Protein AF-A0A924KZP1-F1 (afdb_monomer_lite)

Radius of gyration: 16.31 Å; chains: 1; bounding box: 36×49×37 Å

Structure (mmCIF, N/CA/C/O backbone):
data_AF-A0A924KZP1-F1
#
_entry.id   AF-A0A924KZP1-F1
#
loop_
_atom_site.group_PDB
_atom_site.id
_atom_site.type_symbol
_atom_site.label_atom_id
_atom_site.label_alt_id
_atom_site.label_comp_id
_atom_site.label_asym_id
_atom_site.label_entity_id
_atom_site.label_seq_id
_atom_site.pdbx_PDB_ins_code
_atom_site.Cartn_x
_atom_site.Cartn_y
_atom_site.Cartn_z
_atom_site.occupancy
_atom_site.B_iso_or_equiv
_atom_site.auth_seq_id
_atom_site.auth_comp_id
_atom_site.auth_asym_id
_atom_site.auth_atom_id
_atom_site.pdbx_PDB_model_num
ATOM 1 N N . MET A 1 1 ? -13.369 -1.485 -8.086 1.00 55.75 1 MET A N 1
ATOM 2 C CA . MET A 1 1 ? -13.035 -0.225 -7.388 1.00 55.75 1 MET A CA 1
ATOM 3 C C . MET A 1 1 ? -11.527 -0.062 -7.479 1.00 55.75 1 MET A C 1
ATOM 5 O O . MET A 1 1 ? -10.844 -1.050 -7.253 1.00 55.75 1 MET A O 1
ATOM 9 N N . SER A 1 2 ? -11.020 1.096 -7.904 1.00 77.69 2 SER A N 1
ATOM 10 C CA . SER A 1 2 ? -9.576 1.356 -8.023 1.00 77.69 2 SER A CA 1
ATOM 11 C C . SER A 1 2 ? -9.219 2.529 -7.117 1.00 77.69 2 SER A C 1
ATOM 13 O O . SER A 1 2 ? -9.986 3.489 -7.073 1.00 77.69 2 SER A O 1
ATOM 15 N N . ILE A 1 3 ? -8.101 2.433 -6.395 1.00 88.94 3 ILE A N 1
ATOM 16 C CA . ILE A 1 3 ? -7.564 3.496 -5.536 1.00 88.94 3 ILE A CA 1
ATOM 17 C C . ILE A 1 3 ? -6.392 4.134 -6.303 1.00 88.94 3 ILE A C 1
ATOM 19 O O . ILE A 1 3 ? -5.336 3.501 -6.401 1.00 88.94 3 ILE A O 1
ATOM 23 N N . PRO A 1 4 ? -6.554 5.329 -6.902 1.00 91.38 4 PRO A N 1
ATOM 24 C CA . PRO A 1 4 ? -5.535 5.945 -7.759 1.00 91.38 4 PRO A CA 1
ATOM 25 C C . PRO A 1 4 ? -4.182 6.146 -7.071 1.00 91.38 4 PRO A C 1
ATOM 27 O O . PRO A 1 4 ? -3.135 6.001 -7.701 1.00 91.38 4 PRO A O 1
ATOM 30 N N . GLU A 1 5 ? -4.197 6.414 -5.767 1.00 92.25 5 GLU A N 1
ATOM 31 C CA . GLU A 1 5 ? -3.015 6.608 -4.928 1.00 92.25 5 GLU A CA 1
ATOM 32 C C . GLU A 1 5 ? -2.120 5.358 -4.892 1.00 92.25 5 GLU A C 1
ATOM 34 O O . GLU A 1 5 ? -0.923 5.462 -4.629 1.00 92.25 5 GLU A O 1
ATOM 39 N N . LEU A 1 6 ? -2.668 4.179 -5.214 1.00 90.56 6 LEU A N 1
ATOM 40 C CA . LEU A 1 6 ? -1.928 2.919 -5.254 1.00 90.56 6 LEU A CA 1
ATOM 41 C C . LEU A 1 6 ? -1.186 2.667 -6.573 1.00 90.56 6 LEU A C 1
ATOM 43 O O . LEU A 1 6 ? -0.351 1.767 -6.631 1.00 90.56 6 LEU A O 1
ATOM 47 N N . ALA A 1 7 ? -1.419 3.457 -7.627 1.00 88.00 7 ALA A N 1
ATOM 48 C CA . ALA A 1 7 ? -0.862 3.204 -8.964 1.00 88.00 7 ALA A CA 1
ATOM 49 C C . ALA A 1 7 ? 0.684 3.227 -9.025 1.00 88.00 7 ALA A C 1
ATOM 51 O O . ALA A 1 7 ? 1.306 2.649 -9.928 1.00 88.00 7 ALA A O 1
ATOM 52 N N . GLY A 1 8 ? 1.316 3.910 -8.067 1.00 87.69 8 GLY A N 1
ATOM 53 C CA . GLY A 1 8 ? 2.771 3.980 -7.924 1.00 87.69 8 GLY A CA 1
ATOM 54 C C . GLY A 1 8 ? 3.391 2.809 -7.159 1.00 87.69 8 GLY A C 1
ATOM 55 O O . GLY A 1 8 ? 4.606 2.635 -7.215 1.00 87.69 8 GLY A O 1
ATOM 56 N N . PHE A 1 9 ? 2.587 2.003 -6.468 1.00 91.38 9 PHE A N 1
ATOM 57 C CA . PHE A 1 9 ? 3.086 0.970 -5.571 1.00 91.38 9 PHE A CA 1
ATOM 58 C C . PHE A 1 9 ? 3.333 -0.357 -6.285 1.00 91.38 9 PHE A C 1
ATOM 60 O O . PHE A 1 9 ? 2.724 -0.688 -7.301 1.00 91.38 9 PHE A O 1
ATOM 67 N N . THR A 1 10 ? 4.268 -1.118 -5.732 1.00 89.94 10 THR A N 1
ATOM 68 C CA . THR A 1 10 ? 4.668 -2.432 -6.216 1.00 89.94 10 THR A CA 1
ATOM 69 C C . THR A 1 10 ? 4.686 -3.403 -5.053 1.00 89.94 10 THR A C 1
ATOM 71 O O . THR A 1 10 ? 5.286 -3.113 -4.020 1.00 89.94 10 THR A O 1
ATOM 74 N N . LEU A 1 11 ? 4.066 -4.563 -5.228 1.00 88.25 11 LEU A N 1
ATOM 75 C CA . LEU A 1 11 ? 4.126 -5.645 -4.262 1.00 88.25 11 LEU A CA 1
ATOM 76 C C . LEU A 1 11 ? 5.522 -6.277 -4.265 1.00 88.25 11 LEU A C 1
ATOM 78 O O . LEU A 1 11 ? 6.048 -6.656 -5.318 1.00 88.25 11 LEU A O 1
ATOM 82 N N . VAL A 1 12 ? 6.115 -6.387 -3.080 1.00 85.50 12 VAL A N 1
ATOM 83 C CA . VAL A 1 12 ? 7.466 -6.926 -2.876 1.00 85.50 12 VAL A CA 1
ATOM 84 C C . VAL A 1 12 ? 7.469 -8.144 -1.952 1.00 85.50 12 VAL A C 1
ATOM 86 O O . VAL A 1 12 ? 6.442 -8.602 -1.447 1.00 85.50 12 VAL A O 1
ATOM 89 N N . GLY A 1 13 ? 8.673 -8.670 -1.728 1.00 78.50 13 GLY A N 1
ATOM 90 C CA . GLY A 1 13 ? 8.962 -9.593 -0.645 1.00 78.50 13 GLY A CA 1
ATOM 91 C C . GLY A 1 13 ? 8.395 -10.988 -0.861 1.00 78.50 13 GLY A C 1
ATOM 92 O O . GLY A 1 13 ? 8.127 -11.440 -1.975 1.00 78.50 13 GLY A O 1
ATOM 93 N N . ASN A 1 14 ? 8.234 -11.702 0.247 1.00 73.56 14 ASN A N 1
ATOM 94 C CA . ASN A 1 14 ? 7.805 -13.091 0.198 1.00 73.56 14 ASN A CA 1
ATOM 95 C C . ASN A 1 14 ? 6.350 -13.243 -0.264 1.00 73.56 14 ASN A C 1
ATOM 97 O O . ASN A 1 14 ? 5.995 -14.307 -0.759 1.00 73.56 14 ASN A O 1
ATOM 101 N N . THR A 1 15 ? 5.510 -12.214 -0.116 1.00 79.19 15 THR A N 1
ATOM 102 C CA . THR A 1 15 ? 4.116 -12.258 -0.578 1.00 79.19 15 THR A CA 1
ATOM 103 C C . THR A 1 15 ? 4.020 -12.152 -2.098 1.00 79.19 15 THR A C 1
ATOM 105 O O . THR A 1 15 ? 3.280 -12.925 -2.702 1.00 79.19 15 THR A O 1
ATOM 108 N N . ALA A 1 16 ? 4.855 -11.320 -2.730 1.00 73.88 16 ALA A N 1
ATOM 109 C CA . ALA A 1 16 ? 5.041 -11.318 -4.184 1.00 73.88 16 ALA A CA 1
ATOM 110 C C . ALA A 1 16 ? 5.456 -12.702 -4.718 1.00 73.88 16 ALA A C 1
ATOM 112 O O . ALA A 1 16 ? 4.853 -13.222 -5.657 1.00 73.88 16 ALA A O 1
ATOM 113 N N . LEU A 1 17 ? 6.444 -13.335 -4.074 1.00 71.06 17 LEU A N 1
ATOM 114 C CA . LEU A 1 17 ? 6.915 -14.674 -4.444 1.00 71.06 17 LEU A CA 1
ATOM 115 C C . LEU A 1 17 ? 5.822 -15.741 -4.251 1.00 71.06 17 LEU A C 1
ATOM 117 O O . LEU A 1 17 ? 5.651 -16.637 -5.074 1.00 71.06 17 LEU A O 1
ATOM 121 N N . SER A 1 18 ? 5.060 -15.625 -3.164 1.00 74.50 18 SER A N 1
ATOM 122 C CA . SER A 1 18 ? 3.985 -16.550 -2.814 1.00 74.50 18 SER A CA 1
ATOM 123 C C . SER A 1 18 ? 2.825 -16.510 -3.803 1.00 74.50 18 SER A C 1
ATOM 125 O O . SER A 1 18 ? 2.334 -17.568 -4.182 1.00 74.50 18 SER A O 1
ATOM 127 N N . LEU A 1 19 ? 2.403 -15.315 -4.229 1.00 72.00 19 LEU A N 1
ATOM 128 C CA . LEU A 1 19 ? 1.353 -15.152 -5.239 1.00 72.00 19 LEU A CA 1
ATOM 129 C C . LEU A 1 19 ? 1.761 -15.767 -6.574 1.00 72.00 19 LEU A C 1
ATOM 131 O O . LEU A 1 19 ? 0.953 -16.426 -7.217 1.00 72.00 19 LEU A O 1
ATOM 135 N N . ARG A 1 20 ? 3.027 -15.593 -6.961 1.00 69.31 20 ARG A N 1
ATOM 136 C CA . ARG A 1 20 ? 3.522 -16.062 -8.253 1.00 69.31 20 ARG A CA 1
ATOM 137 C C . ARG A 1 20 ? 3.725 -17.574 -8.322 1.00 69.31 20 ARG A C 1
ATOM 139 O O . ARG A 1 20 ? 3.492 -18.171 -9.366 1.00 69.31 20 ARG A O 1
ATOM 146 N N . TYR A 1 21 ? 4.178 -18.190 -7.230 1.00 71.50 21 TYR A N 1
ATOM 147 C CA . TYR A 1 21 ? 4.611 -19.592 -7.245 1.00 71.50 21 TYR A CA 1
ATOM 148 C C . TYR A 1 21 ? 3.792 -20.523 -6.333 1.00 71.50 21 TYR A C 1
ATOM 150 O O . TYR A 1 21 ? 4.038 -21.722 -6.308 1.00 71.50 21 TYR A O 1
ATOM 158 N N . GLY A 1 22 ? 2.820 -20.011 -5.570 1.00 67.44 22 GLY A N 1
ATOM 159 C CA . GLY A 1 22 ? 1.846 -20.833 -4.836 1.00 67.44 22 GLY A CA 1
ATOM 160 C C . GLY A 1 22 ? 2.397 -21.658 -3.662 1.00 67.44 22 GLY A C 1
ATOM 161 O O . GLY A 1 22 ? 1.721 -22.566 -3.189 1.00 67.44 22 GLY A O 1
ATOM 162 N N . HIS A 1 23 ? 3.611 -21.376 -3.172 1.00 65.44 23 HIS A N 1
ATOM 163 C CA . HIS A 1 23 ? 4.297 -22.240 -2.195 1.00 65.44 23 HIS A CA 1
ATOM 164 C C . HIS A 1 23 ? 3.900 -22.035 -0.720 1.00 65.44 23 HIS A C 1
ATOM 166 O O . HIS A 1 23 ? 4.245 -22.873 0.113 1.00 65.44 23 HIS A O 1
ATOM 172 N N . ARG A 1 24 ? 3.217 -20.941 -0.351 1.00 70.19 24 ARG A N 1
ATOM 173 C CA . ARG A 1 24 ? 2.775 -20.692 1.036 1.00 70.19 24 ARG A CA 1
ATOM 174 C C . ARG A 1 24 ? 1.562 -19.760 1.101 1.00 70.19 24 ARG A C 1
ATOM 176 O O . ARG A 1 24 ? 1.197 -19.135 0.113 1.00 70.19 24 ARG A O 1
ATOM 183 N N . THR A 1 25 ? 0.973 -19.617 2.284 1.00 58.72 25 THR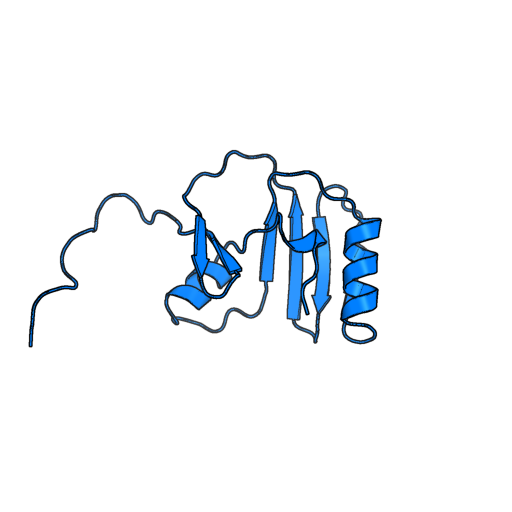 A N 1
ATOM 184 C CA . THR A 1 25 ? 0.011 -18.544 2.577 1.00 58.72 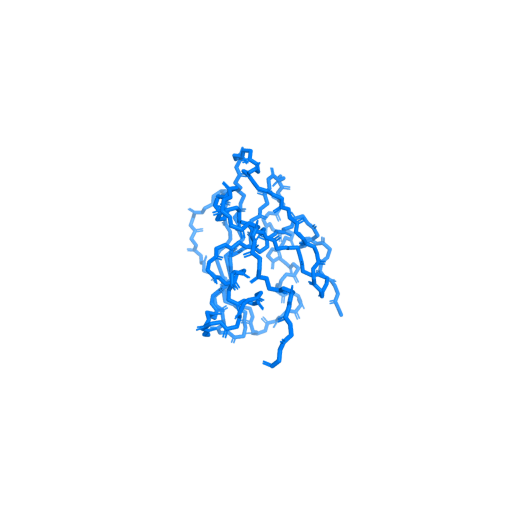25 THR A CA 1
ATOM 185 C C . THR A 1 25 ? 0.761 -17.435 3.310 1.00 58.72 25 THR A C 1
ATOM 187 O O . THR A 1 25 ? 0.927 -17.483 4.525 1.00 58.72 25 THR A O 1
ATOM 190 N N . SER A 1 26 ? 1.305 -16.471 2.569 1.00 62.53 26 SER A N 1
ATOM 191 C CA . SER A 1 26 ? 1.829 -15.224 3.143 1.00 62.53 26 SER A CA 1
ATOM 192 C C . SER A 1 26 ? 0.693 -14.211 3.139 1.00 62.53 26 SER A C 1
ATOM 194 O O . SER A 1 26 ? 0.191 -13.899 2.063 1.00 62.53 26 SER A O 1
ATOM 196 N N . ILE A 1 27 ? 0.242 -13.765 4.311 1.00 77.38 27 ILE A N 1
ATOM 197 C CA . ILE A 1 27 ? -0.963 -12.927 4.421 1.00 77.38 27 ILE A CA 1
ATOM 198 C C . ILE A 1 27 ? -0.609 -11.432 4.435 1.00 77.38 27 ILE A C 1
ATOM 200 O O . ILE A 1 27 ? -1.403 -10.637 3.954 1.00 77.38 27 ILE A O 1
ATOM 204 N N . ASP A 1 28 ? 0.586 -11.047 4.890 1.00 85.12 28 ASP A N 1
ATOM 205 C CA . ASP A 1 28 ? 0.995 -9.637 4.971 1.00 85.12 28 ASP A CA 1
ATOM 206 C C . ASP A 1 28 ? 1.346 -9.054 3.591 1.00 85.12 28 ASP A C 1
ATOM 208 O O . ASP A 1 28 ? 2.002 -9.712 2.780 1.00 85.12 28 ASP A O 1
ATOM 212 N N . LEU A 1 29 ? 0.940 -7.813 3.317 1.00 89.75 29 LEU A N 1
ATOM 213 C CA . LEU A 1 29 ? 1.212 -7.116 2.058 1.00 89.75 29 LEU A CA 1
ATOM 214 C C . LEU A 1 29 ? 2.221 -5.985 2.259 1.00 89.75 29 LEU A C 1
ATOM 216 O O . LEU A 1 29 ? 1.944 -5.014 2.955 1.00 89.75 29 LEU A O 1
ATOM 220 N N . ASP A 1 30 ? 3.350 -6.079 1.563 1.00 90.06 30 ASP A N 1
ATOM 221 C CA . ASP A 1 30 ? 4.377 -5.040 1.525 1.00 90.06 30 ASP A CA 1
ATOM 222 C C . ASP A 1 30 ? 4.330 -4.320 0.169 1.00 90.06 30 ASP A C 1
ATOM 224 O O . ASP A 1 30 ? 4.667 -4.894 -0.872 1.00 90.06 30 ASP A O 1
ATOM 228 N N . LEU A 1 31 ? 3.899 -3.060 0.166 1.00 91.69 31 LEU A N 1
ATOM 229 C CA . LEU A 1 31 ? 3.724 -2.227 -1.022 1.00 91.69 31 LEU A CA 1
ATOM 230 C C . LEU A 1 31 ? 4.763 -1.107 -1.043 1.00 91.69 31 LEU A C 1
ATOM 232 O O . LEU A 1 31 ? 4.768 -0.212 -0.202 1.00 91.69 31 LEU A O 1
ATOM 236 N N . PHE A 1 32 ? 5.663 -1.151 -2.022 1.00 91.56 32 PHE A N 1
ATOM 237 C CA . PHE A 1 32 ? 6.809 -0.248 -2.108 1.00 91.56 32 PHE A CA 1
ATOM 238 C C . PHE A 1 32 ? 6.664 0.715 -3.281 1.00 91.56 32 PHE A C 1
ATOM 240 O O . PHE A 1 32 ? 6.196 0.341 -4.357 1.00 91.56 32 PHE A O 1
ATOM 247 N N . THR A 1 33 ? 7.131 1.945 -3.101 1.00 90.94 33 THR A N 1
ATOM 248 C CA . THR A 1 33 ? 7.216 2.947 -4.168 1.00 90.94 33 THR A CA 1
ATOM 249 C C . THR A 1 33 ? 8.551 3.681 -4.120 1.00 90.94 33 THR A C 1
ATOM 251 O O . THR A 1 33 ? 9.073 3.983 -3.046 1.00 90.94 33 THR A O 1
ATOM 254 N N . THR A 1 34 ? 9.112 3.976 -5.293 1.00 88.88 34 THR A N 1
ATOM 255 C CA . THR A 1 34 ? 10.288 4.850 -5.434 1.00 88.88 34 THR A CA 1
ATOM 256 C C . THR A 1 34 ? 9.899 6.324 -5.552 1.00 88.88 34 THR A C 1
ATOM 258 O O . THR A 1 34 ? 10.756 7.199 -5.445 1.00 88.88 34 THR A O 1
ATOM 261 N N . GLY A 1 35 ? 8.620 6.610 -5.812 1.00 86.75 35 GLY A N 1
ATOM 262 C CA . GLY A 1 35 ? 8.078 7.963 -5.849 1.00 86.75 35 GLY A CA 1
ATOM 263 C C . GLY A 1 35 ? 7.696 8.458 -4.456 1.00 86.75 35 GLY A C 1
ATOM 264 O O . GLY A 1 35 ? 7.437 7.670 -3.550 1.00 86.75 35 GLY A O 1
ATOM 265 N N . SER A 1 36 ? 7.626 9.776 -4.288 1.00 88.31 36 SER A N 1
ATOM 266 C CA . SER A 1 36 ? 6.962 10.370 -3.128 1.00 88.31 36 SER A CA 1
ATOM 267 C C . SER A 1 36 ? 5.455 10.146 -3.212 1.00 88.31 36 SER A C 1
ATOM 269 O O . SER A 1 36 ? 4.879 10.229 -4.298 1.00 88.31 36 SER A O 1
ATOM 271 N N . PHE A 1 37 ? 4.811 9.943 -2.070 1.00 90.56 37 PHE A N 1
ATOM 272 C CA . PHE A 1 37 ? 3.357 9.945 -1.960 1.00 90.56 37 PHE A CA 1
ATOM 273 C C . PHE A 1 37 ? 2.919 10.832 -0.797 1.00 90.56 37 PHE A C 1
ATOM 275 O O . PHE A 1 37 ? 3.688 11.083 0.132 1.00 90.56 37 PHE A O 1
ATOM 282 N N . ASP A 1 38 ? 1.683 11.3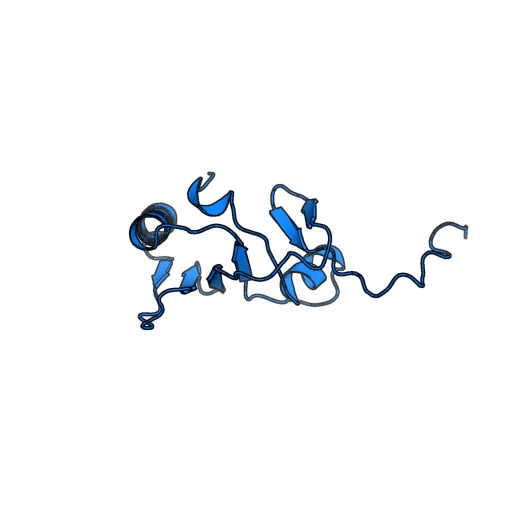19 -0.863 1.00 91.69 38 ASP A N 1
ATOM 283 C CA . ASP A 1 38 ? 1.101 12.111 0.212 1.00 91.69 38 ASP A CA 1
ATOM 284 C C . ASP A 1 38 ? 0.419 11.197 1.238 1.00 91.69 38 ASP A C 1
ATOM 286 O O . ASP A 1 38 ? -0.511 10.451 0.921 1.00 91.69 38 ASP A O 1
ATOM 290 N N . TYR A 1 39 ? 0.903 11.252 2.479 1.00 90.75 39 TYR A N 1
ATOM 291 C CA . TYR A 1 39 ? 0.444 10.401 3.577 1.00 90.75 39 TYR A CA 1
ATOM 292 C C . TYR A 1 39 ? -1.030 10.607 3.892 1.00 90.75 39 TYR A C 1
ATOM 294 O O . TYR A 1 39 ? -1.774 9.644 4.078 1.00 90.75 39 TYR A O 1
ATOM 302 N N . PHE A 1 40 ? -1.450 11.868 3.959 1.00 91.19 40 PHE A N 1
ATOM 303 C CA . PHE A 1 40 ? -2.811 12.231 4.318 1.00 91.19 40 PHE A CA 1
ATOM 304 C C . PHE A 1 40 ? -3.802 11.787 3.239 1.00 91.19 40 PHE A C 1
ATOM 306 O O . PHE A 1 40 ? -4.837 11.201 3.546 1.00 91.19 40 PHE A O 1
ATOM 313 N N . THR A 1 41 ? -3.456 11.990 1.971 1.00 94.12 41 THR A N 1
ATOM 314 C CA . THR A 1 41 ? -4.265 11.601 0.815 1.00 94.12 41 THR A CA 1
ATOM 315 C C . THR A 1 41 ? -4.420 10.087 0.758 1.00 94.12 41 THR A C 1
ATOM 317 O O . THR A 1 41 ? -5.544 9.598 0.680 1.00 94.12 41 THR A O 1
ATOM 320 N N . LEU A 1 42 ? -3.322 9.332 0.888 1.00 94.25 42 LEU A N 1
ATOM 321 C CA . LEU A 1 42 ? -3.376 7.870 0.863 1.00 94.25 42 LEU A CA 1
ATOM 322 C C . LEU A 1 42 ? -4.164 7.309 2.055 1.00 94.25 42 LEU A C 1
ATOM 324 O O . LEU A 1 42 ? -5.070 6.504 1.862 1.00 94.25 42 LEU A O 1
ATOM 328 N N . THR A 1 43 ? -3.880 7.753 3.282 1.00 93.38 43 THR A N 1
ATOM 329 C CA . THR A 1 43 ? -4.635 7.297 4.466 1.00 93.38 43 THR A CA 1
ATOM 330 C C . THR A 1 43 ? -6.121 7.642 4.375 1.00 93.38 43 THR A C 1
ATOM 332 O O . THR A 1 43 ? -6.955 6.798 4.697 1.00 93.38 43 THR A O 1
ATOM 335 N N . THR A 1 44 ? -6.470 8.825 3.865 1.00 94.75 44 THR A N 1
ATOM 336 C CA . THR A 1 44 ? -7.865 9.229 3.634 1.00 94.75 44 THR A CA 1
ATOM 337 C C . THR A 1 44 ? -8.535 8.354 2.576 1.00 94.75 44 THR A C 1
ATOM 339 O O . THR A 1 44 ? -9.657 7.893 2.780 1.00 94.75 44 THR A O 1
ATOM 342 N N . ALA A 1 45 ? -7.854 8.068 1.463 1.00 95.38 45 ALA A N 1
ATOM 343 C CA . ALA A 1 45 ? -8.371 7.195 0.413 1.00 95.38 45 ALA A CA 1
ATOM 344 C C . ALA A 1 45 ? -8.624 5.768 0.930 1.00 95.38 45 ALA A C 1
ATOM 346 O O . ALA A 1 45 ? -9.680 5.187 0.659 1.00 95.38 45 ALA A O 1
ATOM 347 N N . LEU A 1 46 ? -7.700 5.225 1.731 1.00 95.12 46 LEU A N 1
ATOM 348 C CA . LEU A 1 46 ? -7.848 3.921 2.381 1.00 95.12 46 LEU A CA 1
ATOM 349 C C . LEU A 1 46 ? -9.011 3.923 3.382 1.00 95.12 46 LEU A C 1
ATOM 351 O O . LEU A 1 46 ? -9.866 3.039 3.331 1.00 95.12 46 LEU A O 1
ATOM 355 N N . GLN A 1 47 ? -9.100 4.942 4.239 1.00 95.44 47 GLN A N 1
ATOM 356 C CA . GLN A 1 47 ? -10.183 5.082 5.213 1.00 95.44 47 GLN A CA 1
ATOM 357 C C . GLN A 1 47 ? -11.556 5.188 4.534 1.00 95.44 47 GLN A C 1
ATOM 359 O O . GLN A 1 47 ? -12.500 4.535 4.975 1.00 95.44 47 GLN A O 1
ATOM 364 N N . ASN A 1 48 ? -11.671 5.959 3.451 1.00 95.31 48 ASN A N 1
ATOM 365 C CA . ASN A 1 48 ? -12.918 6.107 2.696 1.00 95.31 48 ASN A CA 1
ATOM 366 C C . ASN A 1 48 ? -13.311 4.817 1.967 1.00 95.31 48 ASN A C 1
ATOM 368 O O . ASN A 1 48 ? -14.493 4.503 1.854 1.00 95.31 48 ASN A O 1
ATOM 372 N N . THR A 1 49 ? -12.326 4.063 1.475 1.00 95.88 49 THR A N 1
ATOM 373 C CA . THR A 1 49 ? -12.577 2.837 0.706 1.00 95.88 49 THR A CA 1
ATOM 374 C C . THR A 1 49 ? -12.946 1.660 1.603 1.00 95.88 49 THR A C 1
ATOM 376 O O . THR A 1 49 ? -13.854 0.899 1.279 1.00 95.88 49 THR A O 1
ATOM 379 N N . PHE A 1 50 ? -12.258 1.500 2.734 1.00 95.19 50 PHE A N 1
ATOM 380 C CA . PHE A 1 50 ? -12.384 0.316 3.588 1.00 95.19 50 PHE A CA 1
ATOM 381 C C . PHE A 1 50 ? -13.159 0.574 4.889 1.00 95.19 50 PHE A C 1
ATOM 383 O O . PHE A 1 50 ? -13.570 -0.383 5.544 1.00 95.19 50 PHE A O 1
ATOM 390 N N . SER A 1 51 ? -13.425 1.837 5.243 1.00 94.62 51 SER A N 1
ATOM 391 C CA . SER A 1 51 ? -14.253 2.226 6.394 1.00 94.62 51 SER A CA 1
ATOM 392 C C . SER A 1 51 ? -13.807 1.542 7.699 1.00 94.62 51 SER A C 1
ATOM 394 O O . SER A 1 51 ? -12.650 1.671 8.096 1.00 94.62 51 SER A O 1
ATOM 396 N N . GLU A 1 52 ? -14.693 0.802 8.367 1.00 94.62 52 GLU A N 1
ATOM 397 C CA . GLU A 1 52 ? -14.424 0.075 9.619 1.00 94.62 52 GLU A CA 1
ATOM 398 C C . GLU A 1 52 ? -13.361 -1.027 9.496 1.00 94.62 52 GLU A C 1
ATOM 400 O O . GLU A 1 52 ? -12.773 -1.451 10.494 1.00 94.62 52 GLU A O 1
ATOM 405 N N . ASN A 1 53 ? -13.082 -1.472 8.270 1.00 95.44 53 ASN A N 1
ATOM 406 C CA . ASN A 1 53 ? -12.081 -2.493 8.008 1.00 95.44 53 ASN A CA 1
ATOM 407 C C . ASN A 1 53 ? -10.662 -1.935 7.893 1.00 95.44 53 ASN A C 1
ATOM 409 O O . ASN A 1 53 ? -9.721 -2.726 7.821 1.00 95.44 53 ASN A O 1
ATOM 413 N N . PHE A 1 54 ? -10.495 -0.610 7.876 1.00 96.38 54 PHE A N 1
ATOM 414 C CA . PHE A 1 54 ? -9.191 0.038 7.915 1.00 96.38 54 PHE A CA 1
ATOM 415 C C . PHE A 1 54 ? -8.803 0.386 9.350 1.00 96.38 54 PHE A C 1
ATOM 417 O O . PHE A 1 54 ? -9.561 1.018 10.084 1.00 96.38 54 PHE A O 1
ATOM 424 N N . LYS A 1 55 ? -7.591 -0.003 9.747 1.00 96.00 55 LYS A N 1
ATOM 425 C CA . LYS A 1 55 ? -7.005 0.347 11.043 1.00 96.00 55 LYS A CA 1
ATOM 426 C C . LYS A 1 55 ? -5.593 0.864 10.834 1.00 96.00 55 LYS A C 1
ATOM 428 O O . LYS A 1 55 ? -4.694 0.093 10.517 1.00 96.00 55 LYS A O 1
ATOM 433 N N . TYR A 1 56 ? -5.396 2.162 11.020 1.00 93.38 56 TYR A N 1
ATOM 434 C CA . TYR A 1 56 ? -4.071 2.773 10.972 1.00 93.38 56 TYR A CA 1
ATOM 435 C C . TYR A 1 56 ? -3.252 2.394 12.214 1.00 93.38 56 TYR A C 1
ATOM 437 O O . TYR A 1 56 ? -3.724 2.553 13.341 1.00 93.38 56 TYR A O 1
ATOM 445 N N . GLU A 1 57 ? -2.018 1.925 12.025 1.00 92.25 57 GLU A N 1
ATOM 446 C CA . GLU A 1 57 ? -1.054 1.820 13.116 1.00 92.25 57 GLU A CA 1
ATOM 447 C C . GLU A 1 57 ? -0.369 3.178 13.270 1.00 92.25 57 GLU A C 1
ATOM 449 O O . GLU A 1 57 ? 0.445 3.576 12.436 1.00 92.25 57 GLU A O 1
ATOM 454 N N . ASN A 1 58 ? -0.704 3.903 14.339 1.00 80.81 58 ASN A N 1
ATOM 455 C CA . ASN A 1 58 ? -0.134 5.217 14.624 1.00 80.81 58 ASN A CA 1
ATOM 456 C C . ASN A 1 58 ? 1.341 5.104 15.044 1.00 80.81 58 ASN A C 1
ATOM 458 O O . ASN A 1 58 ? 1.684 5.112 16.225 1.00 80.81 58 ASN A O 1
ATOM 462 N N . LYS A 1 59 ? 2.202 4.930 14.043 1.00 82.94 59 LYS A N 1
ATOM 463 C CA . LYS A 1 59 ? 3.656 4.927 14.146 1.00 82.94 59 LYS A CA 1
ATOM 464 C C . LYS A 1 59 ? 4.174 6.225 13.551 1.00 82.94 59 LYS A C 1
ATOM 466 O O . LYS A 1 59 ? 3.798 6.596 12.441 1.00 82.94 59 LYS A O 1
ATOM 471 N N . ASP A 1 60 ? 5.070 6.883 14.274 1.00 79.31 60 ASP A N 1
ATOM 472 C CA . ASP A 1 60 ? 5.733 8.095 13.801 1.00 79.31 60 ASP A CA 1
ATOM 473 C C . ASP A 1 60 ? 6.731 7.720 12.691 1.00 79.31 60 ASP A C 1
ATOM 475 O O . ASP A 1 60 ? 7.864 7.306 12.946 1.00 79.31 60 ASP A O 1
ATOM 479 N N . SER A 1 61 ? 6.284 7.780 11.435 1.00 82.88 61 SER A N 1
ATOM 480 C CA . SER A 1 61 ? 7.094 7.468 10.258 1.00 82.88 61 SER A CA 1
ATOM 481 C C . SER A 1 61 ? 6.872 8.499 9.163 1.00 82.88 61 SER A C 1
ATOM 483 O O . SER A 1 61 ? 5.746 8.835 8.812 1.00 82.88 61 SER A O 1
ATOM 485 N N . LYS A 1 62 ? 7.977 8.987 8.593 1.00 84.00 62 LYS A N 1
ATOM 486 C CA . LYS A 1 62 ? 7.974 9.957 7.485 1.00 84.00 62 LYS A CA 1
ATOM 487 C C . LYS A 1 62 ? 8.089 9.306 6.107 1.00 84.00 62 LYS A C 1
ATOM 489 O O . LYS A 1 62 ? 8.071 10.017 5.112 1.00 84.00 62 LYS A O 1
ATOM 494 N N . PHE A 1 63 ? 8.305 7.992 6.0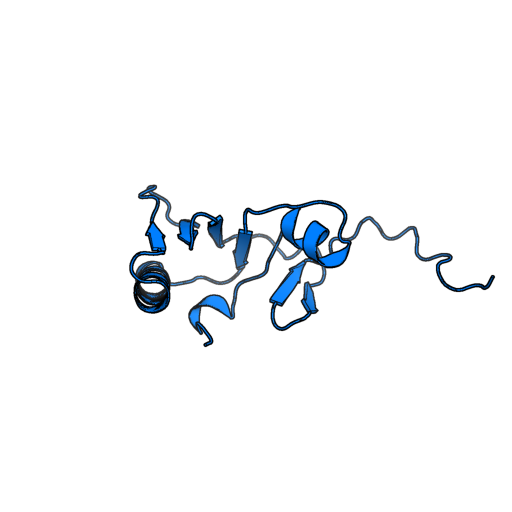70 1.00 88.38 63 PHE A N 1
ATOM 495 C CA . PHE A 1 63 ? 8.573 7.219 4.852 1.00 88.38 63 PHE A CA 1
ATOM 496 C C . PHE A 1 63 ? 7.692 5.962 4.751 1.00 88.38 63 PHE A C 1
ATOM 498 O O . PHE A 1 63 ? 7.798 5.228 3.775 1.00 88.38 63 PHE A O 1
ATOM 505 N N . ALA A 1 64 ? 6.797 5.703 5.713 1.00 92.25 64 ALA A N 1
ATOM 506 C CA . ALA A 1 64 ? 5.924 4.531 5.678 1.00 92.25 64 ALA A CA 1
ATOM 507 C C . ALA A 1 64 ? 4.563 4.752 6.353 1.00 92.25 64 ALA A C 1
ATOM 509 O O . ALA A 1 64 ? 4.471 5.497 7.323 1.00 92.25 64 ALA A O 1
ATOM 510 N N . ILE A 1 65 ? 3.536 4.066 5.853 1.00 94.25 65 ILE A N 1
ATOM 511 C CA . ILE A 1 65 ? 2.233 3.880 6.502 1.00 94.25 65 ILE A CA 1
ATOM 512 C C . ILE A 1 65 ? 2.121 2.408 6.872 1.00 94.25 65 ILE A C 1
ATOM 514 O O . ILE A 1 65 ? 2.288 1.541 6.018 1.00 94.25 65 ILE A O 1
ATOM 518 N N . PHE A 1 66 ? 1.795 2.144 8.130 1.00 95.12 66 PHE A N 1
ATOM 519 C CA . PHE A 1 66 ? 1.518 0.806 8.633 1.00 95.12 66 PHE A CA 1
ATOM 520 C C . PHE A 1 66 ? 0.034 0.727 8.976 1.00 95.12 66 PHE A C 1
ATOM 522 O O . PHE A 1 66 ? -0.500 1.623 9.636 1.00 95.12 66 PHE A O 1
ATOM 529 N N . CYS A 1 67 ? -0.665 -0.298 8.500 1.00 95.38 67 CYS A N 1
ATOM 530 C CA . CYS A 1 67 ? -2.092 -0.438 8.762 1.00 95.38 67 CYS A CA 1
ATOM 531 C C . CYS A 1 67 ? -2.565 -1.887 8.651 1.00 95.38 67 CYS A C 1
ATOM 533 O O . CYS A 1 67 ? -1.841 -2.771 8.198 1.00 95.38 67 CYS A O 1
ATOM 535 N N . PHE A 1 68 ? -3.815 -2.112 9.044 1.00 95.31 68 PHE A N 1
ATOM 536 C CA . PHE A 1 68 ? -4.550 -3.325 8.729 1.00 95.31 68 PHE A CA 1
ATOM 537 C C . PHE A 1 68 ? -5.752 -3.005 7.851 1.00 95.31 68 PHE A C 1
ATOM 539 O O . PHE A 1 68 ? -6.470 -2.035 8.102 1.00 95.31 68 PHE A O 1
ATOM 546 N N . ILE A 1 69 ? -6.000 -3.865 6.868 1.00 94.56 69 ILE A N 1
ATOM 547 C CA . ILE A 1 69 ? -7.191 -3.851 6.019 1.00 94.56 69 ILE A CA 1
ATOM 548 C C . ILE A 1 69 ? -7.838 -5.230 6.126 1.00 94.56 69 ILE A C 1
ATOM 550 O O . ILE A 1 69 ? -7.194 -6.231 5.833 1.00 94.56 69 ILE A O 1
ATOM 554 N N . ASN A 1 70 ? -9.089 -5.312 6.584 1.00 93.81 70 ASN A N 1
ATOM 555 C CA . ASN A 1 70 ? -9.774 -6.591 6.856 1.00 93.81 70 ASN A CA 1
ATOM 556 C C . ASN A 1 70 ? -8.974 -7.525 7.795 1.00 93.81 70 ASN A C 1
ATOM 558 O O . ASN A 1 70 ? -9.011 -8.745 7.660 1.00 93.81 70 ASN A O 1
ATOM 562 N N . GLY A 1 71 ? -8.202 -6.959 8.729 1.00 90.69 71 GLY A N 1
ATOM 563 C CA . GLY A 1 71 ? -7.330 -7.726 9.629 1.00 90.69 71 GLY A CA 1
ATOM 564 C C . GLY A 1 71 ? -6.032 -8.245 8.996 1.00 90.69 71 GLY A C 1
ATOM 565 O O . GLY A 1 71 ? -5.239 -8.870 9.693 1.00 90.69 71 GLY A O 1
ATOM 566 N N . ILE A 1 72 ? -5.785 -7.955 7.717 1.00 91.12 72 ILE A N 1
ATOM 567 C CA . ILE A 1 72 ? -4.531 -8.247 7.016 1.00 91.12 72 ILE A CA 1
ATOM 568 C C . ILE A 1 72 ? -3.586 -7.062 7.174 1.00 91.12 72 ILE A C 1
ATOM 570 O O . ILE A 1 72 ? -4.002 -5.923 6.956 1.00 91.12 72 ILE A O 1
ATOM 574 N N . LYS A 1 73 ? -2.325 -7.313 7.532 1.00 92.94 73 LYS A N 1
ATOM 575 C CA . LYS A 1 73 ? -1.320 -6.256 7.640 1.00 92.94 73 LYS A CA 1
ATOM 576 C C . LYS A 1 73 ? -0.927 -5.752 6.253 1.00 92.94 73 LYS A C 1
ATOM 578 O O . LYS A 1 73 ? -0.631 -6.551 5.365 1.00 92.94 73 LYS A O 1
ATOM 583 N N . VAL A 1 74 ? -0.924 -4.433 6.079 1.00 94.38 74 VAL A N 1
ATOM 584 C CA . VAL A 1 74 ? -0.543 -3.766 4.832 1.00 94.38 74 VAL A CA 1
ATOM 585 C C . VAL A 1 74 ? 0.399 -2.609 5.141 1.00 94.38 74 VAL A C 1
ATOM 587 O O . VAL A 1 74 ? 0.019 -1.640 5.806 1.00 94.38 74 VAL A O 1
ATOM 590 N N . ASP A 1 75 ? 1.616 -2.708 4.617 1.00 94.12 75 ASP A N 1
ATOM 591 C CA . ASP A 1 75 ? 2.685 -1.738 4.815 1.00 94.12 75 ASP A CA 1
ATOM 592 C C . ASP A 1 75 ? 2.945 -1.002 3.492 1.00 94.12 75 ASP A C 1
ATOM 594 O O . ASP A 1 75 ? 3.269 -1.615 2.476 1.00 94.12 75 ASP A O 1
ATOM 598 N N . PHE A 1 76 ? 2.814 0.325 3.493 1.00 94.38 76 PHE A N 1
ATOM 599 C CA . PHE A 1 76 ? 3.142 1.185 2.353 1.00 94.38 76 PHE A CA 1
ATOM 600 C C . PHE A 1 76 ? 4.452 1.904 2.636 1.00 94.38 76 PHE A C 1
ATOM 602 O O . PHE A 1 76 ? 4.519 2.695 3.574 1.00 94.38 76 PHE A O 1
ATOM 609 N N . ILE A 1 77 ? 5.488 1.660 1.838 1.00 92.06 77 ILE A N 1
ATOM 610 C CA . ILE A 1 77 ? 6.845 2.138 2.122 1.00 92.06 77 ILE A CA 1
ATOM 611 C C . ILE A 1 77 ? 7.394 2.923 0.931 1.00 92.06 77 ILE A C 1
ATOM 613 O O . ILE A 1 77 ? 7.462 2.427 -0.195 1.00 92.06 77 ILE A O 1
ATOM 617 N N . GLN A 1 78 ? 7.830 4.155 1.189 1.00 91.25 78 GLN A N 1
ATOM 618 C CA . GLN A 1 78 ? 8.666 4.915 0.271 1.00 91.25 78 GLN A CA 1
ATOM 619 C C . GLN A 1 78 ? 10.111 4.442 0.428 1.00 91.25 78 GLN A C 1
ATOM 621 O O . GLN A 1 78 ? 10.698 4.539 1.507 1.00 91.25 78 GLN A O 1
ATOM 626 N N . TYR A 1 79 ? 10.699 3.949 -0.657 1.00 83.62 79 TYR A N 1
ATOM 627 C CA . TYR A 1 79 ? 12.058 3.426 -0.657 1.00 83.62 79 TYR A CA 1
ATOM 628 C C . TYR A 1 79 ?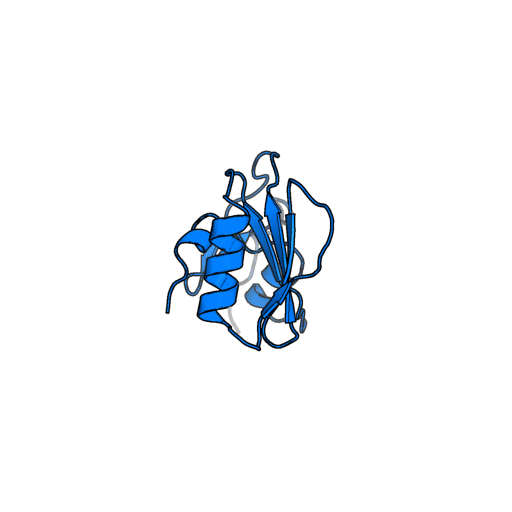 12.867 4.034 -1.803 1.00 83.62 79 TYR A C 1
ATOM 630 O O . TYR A 1 79 ? 12.558 3.850 -2.976 1.00 83.62 79 TYR A O 1
ATOM 638 N N . SER A 1 80 ? 13.923 4.771 -1.459 1.00 68.62 80 SER A N 1
ATOM 639 C CA . SER A 1 80 ? 14.676 5.618 -2.397 1.00 68.62 80 SER A CA 1
ATOM 640 C C . SER A 1 80 ? 15.752 4.883 -3.202 1.00 68.62 80 SER A C 1
ATOM 642 O O . SER A 1 80 ? 16.519 5.520 -3.927 1.00 68.62 80 SER A O 1
ATOM 644 N N . HIS A 1 81 ? 15.889 3.567 -3.047 1.00 68.06 81 HIS A N 1
ATOM 645 C CA . HIS A 1 81 ? 16.948 2.833 -3.734 1.00 68.06 81 HIS A CA 1
ATOM 646 C C . HIS A 1 81 ? 16.524 2.468 -5.152 1.00 68.06 81 HIS A C 1
ATOM 648 O O . HIS A 1 81 ? 15.347 2.253 -5.442 1.00 68.06 81 HIS A O 1
ATOM 654 N N . LYS A 1 82 ? 17.515 2.377 -6.045 1.00 62.62 82 LYS A N 1
ATOM 655 C CA . LYS A 1 82 ? 17.288 1.925 -7.415 1.00 62.62 82 LYS A CA 1
ATOM 656 C C . LYS A 1 82 ? 16.645 0.545 -7.397 1.00 62.62 82 LYS A C 1
ATOM 658 O O . LYS A 1 82 ? 17.136 -0.362 -6.730 1.00 62.62 82 LYS A O 1
ATOM 663 N N . GLN A 1 83 ? 15.581 0.417 -8.176 1.00 64.50 83 GLN A N 1
ATOM 664 C CA . GLN A 1 83 ? 14.952 -0.846 -8.514 1.00 64.50 83 GLN A CA 1
ATOM 665 C C . GLN A 1 83 ? 16.032 -1.834 -8.991 1.00 64.50 83 GLN A C 1
ATOM 667 O O . GLN A 1 83 ? 16.703 -1.595 -9.994 1.00 64.50 83 GLN A O 1
ATOM 672 N N . ILE A 1 84 ? 16.245 -2.897 -8.211 1.00 64.62 84 ILE A N 1
ATOM 673 C CA . ILE A 1 84 ? 17.301 -3.897 -8.454 1.00 64.62 84 ILE A CA 1
ATOM 674 C C . ILE A 1 84 ? 16.860 -4.886 -9.544 1.00 64.62 84 ILE A C 1
ATOM 676 O O . ILE A 1 84 ? 17.698 -5.480 -10.216 1.00 64.62 84 ILE A O 1
ATOM 680 N N . ASP A 1 85 ? 15.548 -5.022 -9.749 1.00 68.69 85 ASP A N 1
ATOM 681 C CA . ASP A 1 85 ? 14.957 -6.044 -10.603 1.00 68.69 85 ASP A CA 1
ATOM 682 C C . ASP A 1 85 ? 13.793 -5.554 -11.451 1.00 68.69 85 ASP A C 1
ATOM 684 O O . ASP A 1 85 ? 13.198 -4.525 -11.149 1.00 68.69 85 ASP A O 1
ATOM 688 N N . ALA A 1 86 ? 13.418 -6.317 -12.474 1.00 77.75 86 ALA A N 1
ATOM 689 C CA . ALA A 1 86 ? 12.232 -6.021 -13.259 1.00 77.75 86 ALA A CA 1
ATOM 690 C C . ALA A 1 86 ? 10.950 -6.138 -12.414 1.00 77.75 86 ALA A C 1
ATOM 692 O O . ALA A 1 86 ? 10.885 -6.802 -11.374 1.00 77.75 86 ALA A O 1
ATOM 693 N N . THR A 1 87 ? 9.905 -5.462 -12.876 1.00 80.44 87 THR A N 1
ATOM 694 C CA . THR A 1 87 ? 8.544 -5.652 -12.381 1.00 80.44 87 THR A CA 1
ATOM 695 C C . THR A 1 87 ? 7.706 -6.291 -13.472 1.00 80.44 87 THR A C 1
ATOM 697 O O . THR A 1 87 ? 7.839 -5.967 -14.651 1.00 80.44 87 THR A O 1
ATOM 700 N N . VAL A 1 88 ? 6.833 -7.208 -13.074 1.00 85.25 88 VAL A N 1
ATOM 701 C CA . VAL A 1 88 ? 5.776 -7.752 -13.926 1.00 85.25 88 VAL A CA 1
ATOM 702 C C . VAL A 1 88 ? 4.447 -7.155 -13.476 1.00 85.25 88 VAL A C 1
ATOM 704 O O . VAL A 1 88 ? 4.301 -6.762 -12.319 1.00 85.25 88 VAL A O 1
ATOM 707 N N . THR A 1 89 ? 3.475 -7.066 -14.379 1.00 85.81 89 THR A N 1
ATOM 708 C CA . THR A 1 89 ? 2.083 -6.803 -13.999 1.00 85.81 89 THR A CA 1
ATOM 709 C C . THR A 1 89 ? 1.264 -8.052 -14.290 1.00 85.81 89 THR A C 1
ATOM 711 O O . THR A 1 89 ? 1.128 -8.431 -15.450 1.00 85.81 89 THR A O 1
ATOM 714 N N . GLU A 1 90 ? 0.746 -8.682 -13.241 1.00 82.44 90 GLU A N 1
ATOM 715 C CA . GLU A 1 90 ? -0.125 -9.862 -13.295 1.00 82.44 90 GLU A CA 1
ATOM 716 C C . GLU A 1 90 ? -1.405 -9.503 -12.530 1.00 82.44 90 GLU A C 1
ATOM 718 O O . GLU A 1 90 ? -1.331 -8.891 -11.466 1.00 82.44 90 GLU A O 1
ATOM 723 N N . ASP A 1 91 ? -2.580 -9.767 -13.105 1.00 81.94 91 ASP A N 1
ATOM 724 C CA . ASP A 1 91 ? -3.885 -9.433 -12.507 1.00 81.94 91 ASP A CA 1
ATOM 725 C C . ASP A 1 91 ? -4.024 -7.979 -12.010 1.00 81.94 91 ASP A C 1
ATOM 727 O O . ASP A 1 91 ? -4.657 -7.691 -10.998 1.00 81.94 91 ASP A O 1
ATOM 731 N N . SER A 1 92 ? -3.445 -7.025 -12.750 1.00 83.06 92 SER A N 1
ATOM 732 C CA . SER A 1 92 ? -3.397 -5.591 -12.394 1.00 83.06 92 SER A CA 1
ATOM 733 C C . SER A 1 92 ? -2.588 -5.262 -11.128 1.00 83.06 92 SER A C 1
ATOM 735 O O . SER A 1 92 ? -2.631 -4.128 -10.650 1.00 83.06 92 SER A O 1
ATOM 737 N N . ILE A 1 93 ? -1.807 -6.213 -10.613 1.00 82.69 93 ILE A N 1
ATOM 738 C CA . ILE A 1 93 ? -0.869 -6.028 -9.505 1.00 82.69 93 ILE A CA 1
ATOM 739 C C . ILE A 1 93 ? 0.536 -5.915 -10.091 1.00 82.69 93 ILE A C 1
ATOM 741 O O . ILE A 1 93 ? 0.992 -6.784 -10.835 1.00 82.69 93 ILE A O 1
ATOM 745 N N . ARG A 1 94 ? 1.251 -4.840 -9.748 1.00 85.75 94 ARG A N 1
ATOM 746 C CA . ARG A 1 94 ? 2.674 -4.714 -10.076 1.00 85.75 94 ARG A CA 1
ATOM 747 C C . ARG A 1 94 ? 3.478 -5.505 -9.050 1.00 85.75 94 ARG A C 1
ATOM 749 O O . ARG A 1 94 ? 3.403 -5.203 -7.863 1.00 85.75 94 ARG A O 1
ATOM 756 N N . ILE A 1 95 ? 4.244 -6.490 -9.500 1.00 85.06 95 ILE A N 1
ATOM 757 C CA . ILE A 1 95 ? 4.975 -7.438 -8.653 1.00 85.06 95 ILE A CA 1
ATOM 758 C C . ILE A 1 95 ? 6.461 -7.383 -9.012 1.00 85.06 95 ILE A C 1
ATOM 760 O O . ILE A 1 95 ? 6.823 -7.373 -10.190 1.00 85.06 95 ILE A O 1
ATOM 764 N N . TYR A 1 96 ? 7.337 -7.358 -8.008 1.00 82.00 96 TYR A N 1
ATOM 765 C CA . TYR A 1 96 ? 8.774 -7.540 -8.230 1.00 82.00 96 TYR A CA 1
ATOM 766 C C . TYR A 1 96 ? 9.087 -8.976 -8.651 1.00 82.00 96 TYR A C 1
ATOM 768 O O . TYR A 1 96 ? 8.714 -9.921 -7.958 1.00 82.00 96 TYR A O 1
ATOM 776 N N . THR A 1 97 ? 9.803 -9.150 -9.767 1.00 69.62 97 THR A N 1
ATOM 777 C CA . THR A 1 97 ? 10.081 -10.492 -10.299 1.00 69.62 97 THR A CA 1
ATOM 778 C C . THR A 1 97 ? 11.137 -11.242 -9.505 1.00 69.62 97 THR A C 1
ATOM 780 O O . THR A 1 97 ? 11.054 -12.463 -9.449 1.00 69.62 97 THR A O 1
ATOM 783 N N . GLY A 1 98 ? 12.080 -10.515 -8.891 1.00 62.62 98 GLY A N 1
ATOM 784 C CA . GLY A 1 98 ? 13.218 -11.067 -8.162 1.00 62.62 98 GLY A CA 1
ATOM 785 C C . GLY A 1 98 ? 14.061 -11.996 -9.041 1.00 62.62 98 GLY A C 1
ATOM 786 O O . GLY A 1 98 ? 13.724 -13.159 -9.227 1.00 62.62 98 GLY A O 1
ATOM 787 N N . ASN A 1 99 ? 15.194 -11.526 -9.553 1.00 48.03 99 ASN A N 1
ATOM 788 C CA . ASN A 1 99 ? 16.263 -12.374 -10.053 1.00 48.03 99 ASN A CA 1
ATOM 789 C C . ASN A 1 99 ? 16.747 -13.197 -8.859 1.00 48.03 99 ASN A C 1
ATOM 791 O O . ASN A 1 99 ? 17.660 -12.814 -8.127 1.00 48.03 99 ASN A O 1
ATOM 795 N N . ILE A 1 100 ? 16.172 -14.382 -8.698 1.00 49.53 100 ILE A N 1
ATOM 796 C CA . ILE A 1 100 ? 17.007 -15.539 -8.410 1.00 49.53 100 ILE A CA 1
ATOM 797 C C . ILE A 1 100 ? 17.942 -15.606 -9.619 1.00 49.53 100 ILE A C 1
ATOM 799 O O . ILE A 1 100 ? 17.464 -15.591 -10.749 1.00 49.53 100 ILE A O 1
ATOM 803 N N . GLY A 1 101 ? 19.246 -15.465 -9.376 1.00 35.81 101 GLY A N 1
ATOM 804 C CA . GLY A 1 101 ? 20.230 -15.017 -10.359 1.00 35.81 101 GLY A CA 1
ATOM 805 C C . GLY A 1 101 ? 20.082 -15.590 -11.770 1.00 35.81 101 GLY A C 1
ATOM 806 O O . GLY A 1 101 ? 19.649 -16.722 -11.968 1.00 35.81 101 GLY A O 1
ATOM 807 N N . LYS A 1 102 ? 20.536 -14.816 -12.764 1.00 35.22 102 LYS A N 1
ATOM 808 C CA . LYS A 1 102 ? 20.885 -15.351 -14.083 1.00 35.22 102 LYS A CA 1
ATOM 809 C C . LYS A 1 102 ? 21.687 -16.642 -13.910 1.00 35.22 102 LYS A C 1
ATOM 811 O O . LYS A 1 102 ? 22.866 -16.605 -13.569 1.00 35.22 102 LYS A O 1
ATOM 816 N N . GLY A 1 103 ? 21.014 -17.760 -14.132 1.00 37.88 103 GLY A N 1
ATOM 817 C CA . GLY A 1 103 ? 21.560 -19.085 -13.910 1.00 37.88 103 GLY A CA 1
ATOM 818 C C . GLY A 1 103 ? 20.520 -20.045 -13.366 1.00 37.88 103 GLY A C 1
ATOM 819 O O . GLY A 1 103 ? 20.791 -20.622 -12.331 1.00 37.88 103 GLY A O 1
ATOM 820 N N . GLN A 1 104 ? 19.360 -20.172 -14.024 1.00 37.41 104 GLN A N 1
ATOM 821 C CA . GLN A 1 104 ? 18.685 -21.439 -14.375 1.00 37.41 104 GLN A CA 1
ATOM 822 C C . GLN A 1 104 ? 17.497 -21.136 -15.318 1.00 37.41 104 GLN A C 1
ATOM 824 O O . GLN A 1 104 ? 16.357 -21.494 -15.061 1.00 37.41 104 GLN A O 1
ATOM 829 N N . GLU A 1 105 ? 17.757 -20.485 -16.456 1.00 42.19 105 GLU A N 1
ATOM 830 C CA . GLU A 1 105 ? 16.989 -20.818 -17.661 1.00 42.19 105 GLU A CA 1
ATOM 831 C C . GLU A 1 105 ? 17.606 -22.106 -18.200 1.00 42.19 105 GLU A C 1
ATOM 833 O O . GLU A 1 105 ? 18.566 -22.019 -18.956 1.00 42.19 105 GLU A O 1
ATOM 838 N N . LYS A 1 106 ? 17.128 -23.279 -17.772 1.00 40.41 106 LYS A N 1
ATOM 839 C CA . LYS A 1 106 ? 17.061 -24.497 -18.598 1.00 40.41 106 LYS A CA 1
ATOM 840 C C . LYS A 1 106 ? 16.031 -25.455 -17.998 1.00 40.41 106 LYS A C 1
ATOM 842 O O . LYS A 1 106 ? 16.101 -25.780 -16.823 1.00 40.41 106 LYS A O 1
ATOM 847 N N . GLU A 1 107 ? 15.136 -25.902 -18.876 1.00 43.34 107 GLU A N 1
ATOM 848 C CA . GLU A 1 107 ? 14.267 -27.080 -18.746 1.00 43.34 107 GLU A CA 1
ATOM 849 C C . GLU A 1 107 ? 13.048 -26.981 -17.823 1.00 43.34 107 GLU A C 1
ATOM 851 O O . GLU A 1 107 ? 12.944 -27.669 -16.820 1.00 43.34 107 GLU A O 1
ATOM 856 N N . PHE A 1 108 ? 12.031 -26.243 -18.272 1.00 36.97 108 PHE A N 1
ATOM 857 C CA . PHE A 1 108 ? 10.637 -26.666 -18.065 1.00 36.97 108 PHE A CA 1
ATOM 858 C C . PHE A 1 108 ? 9.841 -26.559 -19.371 1.00 36.97 108 PHE A C 1
ATOM 860 O O . PHE A 1 108 ? 8.778 -25.961 -19.430 1.00 36.97 108 PHE A O 1
ATOM 867 N N . LEU A 1 109 ? 10.388 -27.128 -20.449 1.00 43.66 109 LEU A N 1
ATOM 868 C CA . LEU A 1 109 ? 9.652 -27.463 -21.671 1.00 43.66 109 LEU A CA 1
ATOM 869 C C . LEU A 1 109 ? 10.290 -28.723 -22.281 1.00 43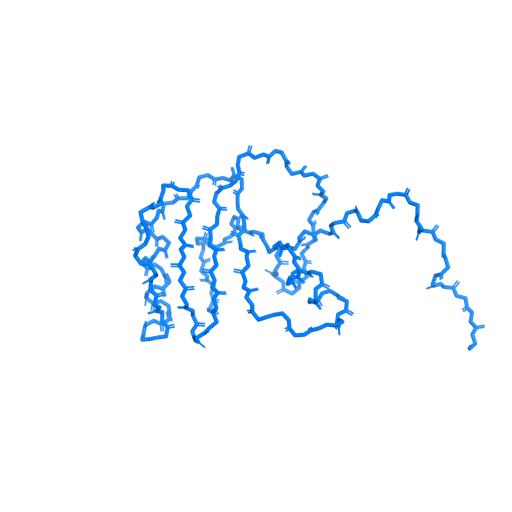.66 109 LEU A C 1
ATOM 871 O O . LEU A 1 109 ? 11.320 -28.641 -22.946 1.00 43.66 109 LEU A O 1
ATOM 875 N N . GLY A 1 110 ? 9.685 -29.887 -22.033 1.00 30.42 110 GLY A N 1
ATOM 876 C CA . GLY A 1 110 ? 10.026 -31.168 -22.664 1.00 30.42 110 GLY A CA 1
ATOM 877 C C . GLY A 1 110 ? 9.228 -32.336 -22.058 1.00 30.42 110 GLY A C 1
ATOM 878 O O . GLY A 1 110 ? 9.042 -32.328 -20.847 1.00 30.42 110 GLY A O 1
ATOM 879 N N . PRO A 1 111 ? 8.692 -33.285 -22.855 1.00 48.97 111 PRO A N 1
ATOM 880 C CA . PRO A 1 111 ? 7.421 -33.948 -22.552 1.00 48.97 111 PRO A CA 1
ATOM 881 C C . PRO A 1 111 ? 7.564 -35.352 -21.941 1.00 48.97 111 PRO A C 1
ATOM 883 O O . PRO A 1 111 ? 8.390 -36.136 -22.404 1.00 48.97 111 PRO A O 1
ATOM 886 N N . CYS A 1 112 ? 6.699 -35.667 -20.973 1.00 39.25 112 CYS A N 1
ATOM 887 C CA . CYS A 1 112 ? 5.882 -36.886 -20.807 1.00 39.25 112 CYS A CA 1
ATOM 888 C C . CYS A 1 112 ? 5.305 -36.909 -19.389 1.00 39.25 112 CYS A C 1
ATOM 890 O O . CYS A 1 112 ? 6.104 -36.839 -18.431 1.00 39.25 112 CYS A O 1
#

Foldseek 3Di:
DDQPLLLQWAWEDPVLVCVVPVPDDDQATEIEGLDDGDPVSVLVSLCVVQPPQWAWDPDPDPFKTWIGGNNGTYIYGHDNDPDPADWDQDPNHTYGPDPPDPPDPDDPDDDD

Sequence (112 aa):
MSIPELAGFTLVGNTALSLRYGHRTSIDLDLFTTGSFDYFTLTTALQNTFSENFKYENKDSKFAIFCFINGIKVDFIQYSHKQIDATVTEDSIRIYTGNIGKGQEKEFLGPC

pLDDT: mean 79.16, std 17.64, range [30.42, 96.38]

Secondary structure (DSSP, 8-state):
---GGGTT-EE-HHHHHHHHH-------EEEEESS---HHHHHHHHHHHHGGGEEEE----SSEEEEEETTEEEEEEE--S---S-EEEETTEEEE-----S-----S----